Protein AF-A0A3C1T3I3-F1 (afdb_monomer_lite)

Secondary structure (DSSP, 8-state):
---SEEEES-HHHHHHHHHHHHHTT-TTT-EEEEHHHHHHHHH--

Radius of gyration: 11.11 Å; chains: 1; bounding box: 23×32×20 Å

Structure (mmCIF, N/CA/C/O backbone):
data_AF-A0A3C1T3I3-F1
#
_entry.id   AF-A0A3C1T3I3-F1
#
loop_
_atom_site.group_PDB
_atom_site.id
_atom_site.type_symbol
_atom_site.label_atom_id
_atom_site.label_alt_id
_atom_site.label_comp_id
_atom_site.label_asym_id
_atom_site.label_entity_id
_atom_site.label_seq_id
_atom_site.pdbx_PDB_ins_code
_atom_site.Cartn_x
_atom_site.Cartn_y
_atom_site.Cartn_z
_atom_site.occupancy
_atom_site.B_iso_or_equiv
_atom_site.auth_seq_id
_atom_site.auth_comp_id
_atom_site.auth_asym_id
_atom_site.auth_atom_id
_atom_site.pdbx_PDB_model_num
ATOM 1 N N . THR A 1 1 ? -15.898 6.058 -2.825 1.00 87.19 1 THR A N 1
ATOM 2 C CA . THR A 1 1 ? -15.477 4.744 -3.357 1.00 87.19 1 THR A CA 1
ATOM 3 C C . THR A 1 1 ? -15.454 3.672 -2.278 1.00 87.19 1 THR A C 1
ATOM 5 O O . THR A 1 1 ? -15.746 2.540 -2.616 1.00 87.19 1 THR A O 1
ATOM 8 N N . GLY A 1 2 ? -15.163 3.993 -1.005 1.00 92.06 2 GLY A N 1
ATOM 9 C CA . GLY A 1 2 ? -15.232 3.020 0.102 1.00 92.06 2 GLY A CA 1
ATOM 10 C C . GLY A 1 2 ? -14.070 2.020 0.146 1.00 92.06 2 GLY A C 1
ATOM 11 O O . GLY A 1 2 ? -14.157 1.028 0.858 1.00 92.06 2 GL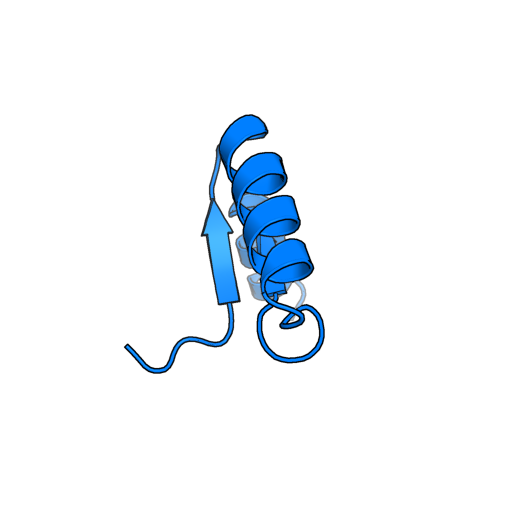Y A O 1
ATOM 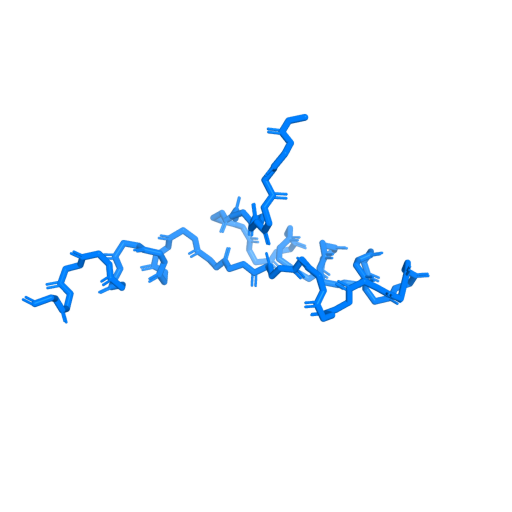12 N N . ALA A 1 3 ? -13.005 2.262 -0.623 1.00 94.75 3 ALA A N 1
ATOM 13 C CA . ALA A 1 3 ? -11.824 1.407 -0.657 1.00 94.75 3 ALA A CA 1
ATOM 14 C C . ALA A 1 3 ? -10.891 1.699 0.529 1.00 94.75 3 ALA A C 1
ATOM 16 O O . ALA A 1 3 ? -10.640 2.863 0.837 1.00 94.75 3 ALA A O 1
ATOM 17 N 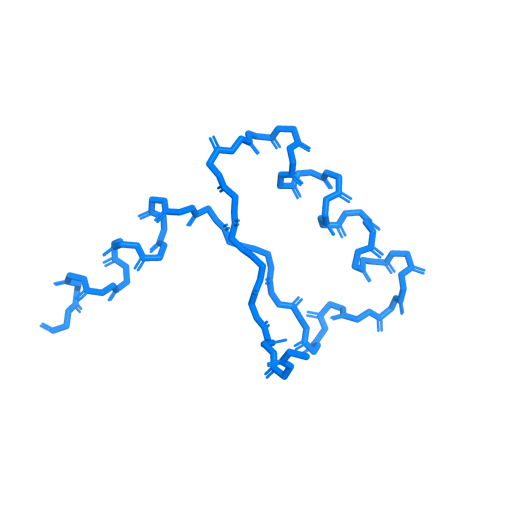N . SER A 1 4 ? -10.351 0.644 1.137 1.00 95.44 4 SER A N 1
ATOM 18 C CA . SER A 1 4 ? -9.329 0.690 2.196 1.00 95.44 4 SER A CA 1
ATOM 19 C C . SER A 1 4 ? -7.905 0.458 1.676 1.00 95.44 4 SER A C 1
ATOM 21 O O . SER A 1 4 ? -6.944 0.501 2.440 1.00 95.44 4 SER A O 1
ATOM 23 N N . VAL A 1 5 ? -7.754 0.203 0.374 1.00 96.38 5 VAL A N 1
ATOM 24 C CA . VAL A 1 5 ? -6.471 -0.116 -0.257 1.00 96.38 5 VAL A CA 1
ATOM 25 C C . VAL A 1 5 ? -6.279 0.732 -1.507 1.00 96.38 5 VAL A C 1
ATOM 27 O O . VAL A 1 5 ? -7.192 0.887 -2.321 1.00 96.38 5 VAL A O 1
ATOM 30 N N . ILE A 1 6 ? -5.069 1.256 -1.662 1.00 96.81 6 ILE A N 1
ATOM 31 C CA . ILE A 1 6 ? -4.576 1.943 -2.850 1.00 96.81 6 ILE A CA 1
ATOM 32 C C . ILE A 1 6 ? -3.519 1.044 -3.482 1.00 96.81 6 ILE A C 1
ATOM 34 O O . ILE A 1 6 ? -2.541 0.691 -2.832 1.00 96.81 6 ILE A O 1
ATOM 38 N N . ALA A 1 7 ? -3.715 0.686 -4.747 1.00 96.81 7 ALA A N 1
ATOM 39 C CA . ALA A 1 7 ? -2.788 -0.152 -5.494 1.00 96.81 7 ALA A CA 1
ATOM 40 C C . ALA A 1 7 ? -2.146 0.637 -6.634 1.00 96.81 7 ALA A C 1
ATOM 42 O O . ALA A 1 7 ? -2.864 1.265 -7.416 1.00 96.81 7 ALA A O 1
ATOM 43 N N . ALA A 1 8 ? -0.823 0.573 -6.777 1.00 97.38 8 ALA A N 1
ATOM 44 C CA . ALA A 1 8 ? -0.138 1.112 -7.950 1.00 97.38 8 ALA A CA 1
ATOM 45 C C . ALA A 1 8 ? 0.958 0.163 -8.457 1.00 97.38 8 ALA A C 1
ATOM 47 O O . ALA A 1 8 ? 1.541 -0.596 -7.694 1.00 97.38 8 ALA A O 1
ATOM 48 N N . ALA A 1 9 ? 1.230 0.208 -9.764 1.00 96.94 9 ALA A N 1
ATOM 49 C CA . ALA A 1 9 ? 2.327 -0.526 -10.417 1.00 96.94 9 ALA A CA 1
ATOM 50 C C . ALA A 1 9 ? 3.506 0.398 -10.772 1.00 96.94 9 ALA A C 1
ATOM 52 O O . ALA A 1 9 ? 4.216 0.188 -11.754 1.00 96.94 9 ALA A O 1
ATOM 53 N N . CYS A 1 10 ? 3.673 1.487 -10.022 1.00 96.88 10 CYS A N 1
ATOM 54 C CA . CYS A 1 10 ? 4.729 2.464 -10.245 1.00 96.88 10 CYS A CA 1
ATOM 55 C C . CYS A 1 10 ? 5.419 2.767 -8.910 1.00 96.88 10 CYS A C 1
ATOM 57 O O . CYS A 1 10 ? 4.742 3.240 -7.991 1.00 96.88 10 CYS A O 1
ATOM 59 N N . PRO A 1 11 ? 6.752 2.583 -8.806 1.00 95.12 11 PRO A N 1
ATOM 60 C CA . PRO A 1 11 ? 7.493 2.846 -7.572 1.00 95.12 11 PRO A CA 1
ATOM 61 C C . PRO A 1 11 ? 7.293 4.270 -7.052 1.00 95.12 11 PRO A C 1
ATOM 63 O O . PRO A 1 11 ? 7.061 4.478 -5.865 1.00 95.12 11 PRO A O 1
ATOM 66 N N . PHE A 1 12 ? 7.301 5.253 -7.958 1.00 97.81 12 PHE A N 1
ATOM 67 C CA . PHE A 1 12 ? 7.099 6.652 -7.596 1.00 97.81 12 PHE A CA 1
ATOM 68 C C . PHE A 1 12 ? 5.690 6.911 -7.048 1.00 97.81 12 PHE A C 1
ATOM 70 O O . PHE A 1 12 ? 5.533 7.636 -6.069 1.00 97.81 12 PHE A O 1
ATOM 77 N N . CYS A 1 13 ? 4.663 6.289 -7.634 1.00 97.81 13 CYS A N 1
ATOM 78 C CA . CYS A 1 13 ? 3.298 6.408 -7.129 1.00 97.81 13 CYS A CA 1
ATOM 79 C C . CYS A 1 13 ? 3.166 5.800 -5.731 1.00 97.81 13 CYS A C 1
ATOM 81 O O . CYS A 1 13 ? 2.542 6.422 -4.881 1.00 97.81 13 CYS A O 1
ATOM 83 N N . ASN A 1 14 ? 3.785 4.647 -5.457 1.00 97.44 14 ASN A N 1
ATOM 84 C CA . ASN A 1 14 ? 3.753 4.051 -4.117 1.00 97.44 14 ASN A CA 1
ATOM 85 C C . ASN A 1 14 ? 4.382 4.979 -3.074 1.00 97.44 14 ASN A C 1
ATOM 87 O O . ASN A 1 14 ? 3.780 5.189 -2.022 1.00 97.44 14 ASN A O 1
ATOM 91 N N . THR A 1 15 ? 5.529 5.596 -3.376 1.00 97.69 15 THR A N 1
ATOM 92 C CA . THR A 1 15 ? 6.142 6.608 -2.500 1.00 97.69 15 THR A CA 1
ATOM 93 C C . THR A 1 15 ? 5.206 7.795 -2.281 1.00 97.69 15 THR A C 1
ATOM 95 O O . THR A 1 15 ? 4.845 8.077 -1.144 1.00 97.69 15 THR A O 1
ATOM 98 N N . MET A 1 16 ? 4.730 8.428 -3.358 1.00 98.19 16 MET A N 1
ATOM 99 C CA . MET A 1 16 ? 3.845 9.595 -3.269 1.00 98.19 16 MET A CA 1
ATOM 100 C C . MET A 1 16 ? 2.548 9.304 -2.506 1.00 98.19 16 MET A C 1
ATOM 102 O O . MET A 1 16 ? 2.099 10.128 -1.713 1.00 98.19 16 MET A O 1
ATOM 106 N N . MET A 1 17 ? 1.936 8.139 -2.726 1.00 98.06 17 MET A N 1
ATOM 107 C CA . MET A 1 17 ? 0.706 7.755 -2.035 1.00 98.06 17 MET A CA 1
ATOM 108 C C . MET A 1 17 ? 0.973 7.416 -0.571 1.00 98.06 17 MET A C 1
ATOM 110 O O . MET A 1 17 ? 0.188 7.815 0.283 1.00 98.06 17 MET A O 1
ATOM 114 N N . THR A 1 18 ? 2.086 6.750 -0.263 1.00 97.75 18 THR A N 1
ATOM 115 C CA . THR A 1 18 ? 2.494 6.489 1.124 1.00 97.75 18 THR A CA 1
ATOM 116 C C . THR A 1 18 ? 2.701 7.802 1.872 1.00 97.75 18 THR A C 1
ATOM 118 O O . THR A 1 18 ? 2.144 7.985 2.951 1.00 97.75 18 THR A O 1
ATOM 121 N N . ASP A 1 19 ? 3.431 8.746 1.2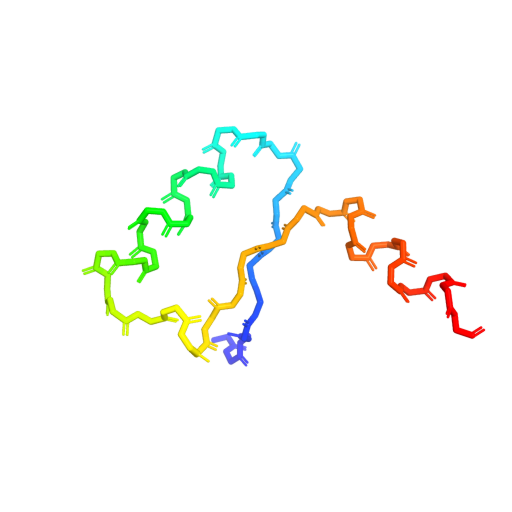79 1.00 98.06 19 ASP A N 1
ATOM 122 C CA . ASP A 1 19 ? 3.670 10.064 1.867 1.00 98.06 19 ASP A CA 1
ATOM 123 C C . ASP A 1 19 ? 2.364 10.854 2.029 1.00 98.06 19 ASP A C 1
ATOM 125 O O . ASP A 1 19 ? 2.139 11.475 3.066 1.00 98.06 19 ASP A O 1
ATOM 129 N N . GLY A 1 20 ? 1.458 10.787 1.049 1.00 97.94 20 GLY A N 1
ATOM 130 C CA . GLY A 1 20 ? 0.146 11.431 1.120 1.00 97.94 20 GLY A CA 1
ATOM 131 C C . GLY A 1 20 ? -0.760 10.855 2.215 1.00 97.94 20 GLY A C 1
ATOM 132 O O . GLY A 1 20 ? -1.430 11.615 2.922 1.00 97.94 20 GLY A O 1
ATOM 133 N N . VAL A 1 21 ? -0.764 9.530 2.390 1.00 97.88 21 VAL A N 1
ATOM 134 C CA . VAL A 1 21 ? -1.508 8.842 3.460 1.00 97.88 21 VAL A CA 1
ATOM 135 C C . VAL A 1 21 ? -0.937 9.212 4.829 1.00 97.88 21 VAL A C 1
ATOM 137 O O . VAL A 1 21 ? -1.708 9.585 5.715 1.00 97.88 21 VAL A O 1
ATOM 140 N N . LYS A 1 22 ? 0.394 9.214 4.974 1.00 97.62 22 LYS A N 1
ATOM 141 C CA . LYS A 1 22 ? 1.089 9.657 6.195 1.00 97.62 22 LYS A CA 1
ATOM 142 C C . LYS A 1 22 ? 0.792 11.108 6.543 1.00 97.62 22 LYS A C 1
ATOM 144 O O . LYS A 1 22 ? 0.388 11.418 7.655 1.00 97.62 22 LYS A O 1
ATOM 149 N N . ASN A 1 23 ? 0.907 12.010 5.571 1.00 98.25 23 ASN A N 1
ATOM 150 C CA . ASN A 1 23 ? 0.596 13.428 5.762 1.00 98.25 23 ASN A CA 1
ATOM 151 C C . ASN A 1 23 ? -0.877 13.662 6.151 1.00 98.25 23 ASN A C 1
ATOM 153 O O . ASN A 1 23 ? -1.214 14.680 6.751 1.00 98.25 23 ASN A O 1
ATOM 157 N N . SER A 1 24 ? -1.755 12.710 5.825 1.00 97.44 24 SER A N 1
ATOM 158 C CA . SER A 1 24 ? -3.167 12.728 6.209 1.00 97.44 24 SER A CA 1
ATOM 159 C C . SER A 1 24 ? -3.457 12.015 7.538 1.00 97.44 24 SER A C 1
ATOM 161 O O . SER A 1 24 ? -4.612 12.020 7.954 1.00 97.44 24 SER A O 1
ATOM 163 N N . ASN A 1 25 ? -2.453 11.431 8.208 1.00 97.69 25 ASN A N 1
ATOM 164 C CA . ASN A 1 25 ? -2.576 10.597 9.415 1.00 97.69 25 ASN A CA 1
ATOM 165 C C . ASN A 1 25 ? -3.560 9.427 9.239 1.00 97.69 25 ASN A C 1
ATOM 167 O O . ASN A 1 25 ? -4.412 9.183 10.093 1.00 97.69 25 ASN A O 1
ATOM 171 N N . LYS A 1 26 ? -3.504 8.757 8.083 1.00 97.25 26 LYS A N 1
ATOM 172 C CA . LYS A 1 26 ? -4.415 7.658 7.717 1.00 97.25 26 LYS A CA 1
ATOM 173 C C . LYS A 1 26 ? -3.714 6.320 7.520 1.00 97.25 26 LYS A C 1
ATOM 175 O O . LYS A 1 26 ? -4.297 5.427 6.908 1.00 97.25 26 LYS A O 1
ATOM 180 N N . GLU A 1 27 ? -2.489 6.155 8.015 1.00 96.19 27 GLU A N 1
ATOM 181 C CA . GLU A 1 27 ? -1.725 4.914 7.823 1.00 96.19 27 GLU A CA 1
ATOM 182 C C . GLU A 1 27 ? -2.426 3.676 8.401 1.00 96.19 27 GLU A C 1
ATOM 184 O O . GLU A 1 27 ? -2.214 2.570 7.909 1.00 96.19 27 GLU A O 1
ATOM 189 N N . GLU A 1 28 ? -3.273 3.855 9.419 1.00 96.19 28 GLU A N 1
ATOM 190 C CA . GLU A 1 28 ? -4.047 2.769 10.034 1.00 96.19 28 GLU A CA 1
ATOM 191 C C . GLU A 1 28 ? -5.341 2.436 9.270 1.00 96.19 28 GLU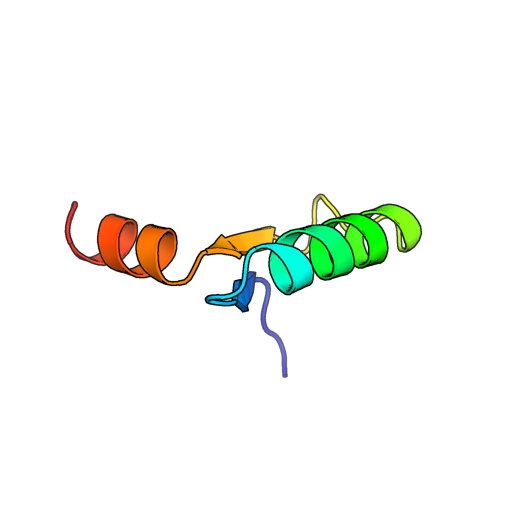 A C 1
ATOM 193 O O . GLU A 1 28 ? -5.859 1.326 9.383 1.00 96.19 28 GLU A O 1
ATOM 198 N N . GLU A 1 29 ? -5.866 3.376 8.477 1.00 96.25 29 GLU A N 1
ATOM 199 C CA . GLU A 1 29 ? -7.133 3.225 7.747 1.00 96.25 29 GLU A CA 1
ATOM 200 C C . GLU A 1 29 ? -6.931 2.774 6.296 1.00 96.25 29 GLU A C 1
ATOM 202 O O . GLU A 1 29 ? -7.785 2.084 5.731 1.00 96.25 29 GLU A O 1
ATOM 207 N N . VAL A 1 30 ? -5.834 3.209 5.668 1.00 96.88 30 VAL A N 1
ATOM 208 C CA . VAL A 1 30 ? -5.593 3.042 4.234 1.00 96.88 30 VAL A CA 1
ATOM 209 C C . VAL A 1 30 ? -4.215 2.447 3.989 1.00 96.88 30 VAL A C 1
ATOM 211 O O . VAL A 1 30 ? -3.195 3.053 4.311 1.00 96.88 30 VAL A O 1
ATOM 214 N N . GLN A 1 31 ? -4.182 1.287 3.336 1.00 96.69 31 GLN A N 1
ATOM 215 C CA . GLN A 1 31 ? -2.936 0.639 2.934 1.00 96.69 31 GLN A CA 1
ATOM 216 C C . GLN A 1 31 ? -2.565 0.983 1.492 1.00 96.69 31 GLN A C 1
ATOM 218 O O . GLN A 1 31 ? -3.417 0.997 0.603 1.00 96.69 31 GLN A O 1
ATOM 223 N N . VAL A 1 32 ? -1.278 1.223 1.254 1.00 97.38 32 VAL A N 1
ATOM 224 C CA . VAL A 1 32 ? -0.707 1.384 -0.087 1.00 97.38 32 VAL A CA 1
ATOM 225 C C . VAL A 1 32 ? 0.076 0.117 -0.412 1.00 97.38 32 VAL A C 1
ATOM 227 O O . VAL A 1 32 ? 0.988 -0.234 0.331 1.00 97.38 32 VAL A O 1
ATOM 230 N N . LEU A 1 33 ? -0.298 -0.576 -1.488 1.00 96.94 33 LEU A N 1
ATOM 231 C CA . LEU A 1 33 ? 0.301 -1.846 -1.909 1.00 96.94 33 LEU A CA 1
ATOM 232 C C . LEU A 1 33 ? 0.732 -1.787 -3.374 1.00 96.94 33 LEU A C 1
ATOM 234 O O . LEU A 1 33 ? 0.106 -1.108 -4.195 1.00 96.94 33 LEU A O 1
ATOM 238 N N . ASP A 1 34 ? 1.763 -2.550 -3.729 1.00 96.94 34 ASP A N 1
ATOM 239 C CA . ASP A 1 34 ? 2.068 -2.777 -5.137 1.00 96.94 34 ASP A CA 1
ATOM 240 C C . ASP A 1 34 ? 1.049 -3.745 -5.764 1.00 96.94 34 ASP A C 1
ATOM 242 O O . ASP A 1 34 ? 0.567 -4.689 -5.126 1.00 96.94 34 ASP A O 1
ATOM 246 N N . ILE A 1 35 ? 0.723 -3.549 -7.043 1.00 95.81 35 ILE A N 1
ATOM 247 C CA . ILE A 1 35 ? -0.161 -4.470 -7.775 1.00 95.81 35 ILE A CA 1
ATOM 248 C C . ILE A 1 35 ? 0.400 -5.903 -7.758 1.00 95.81 35 ILE A C 1
ATOM 250 O O . ILE A 1 35 ? -0.367 -6.857 -7.613 1.00 95.81 35 ILE A O 1
ATOM 254 N N . ALA A 1 36 ? 1.720 -6.078 -7.855 1.00 94.81 36 ALA A N 1
ATOM 255 C CA . ALA A 1 36 ? 2.353 -7.392 -7.783 1.00 94.81 36 ALA A CA 1
ATOM 256 C C . ALA A 1 36 ? 2.158 -8.059 -6.411 1.00 94.81 36 ALA A C 1
ATOM 258 O O . ALA A 1 36 ? 1.931 -9.269 -6.346 1.00 94.81 36 ALA A O 1
ATOM 259 N N . GLU A 1 37 ? 2.189 -7.287 -5.321 1.00 93.75 37 GLU A N 1
ATOM 260 C CA . GLU A 1 37 ? 1.934 -7.794 -3.968 1.00 93.75 37 GLU A CA 1
ATOM 261 C C . GLU A 1 37 ? 0.485 -8.261 -3.816 1.00 93.75 37 GLU A C 1
ATOM 263 O O . GLU A 1 37 ? 0.248 -9.357 -3.308 1.00 93.75 37 GLU A O 1
ATOM 268 N N . LEU A 1 38 ? -0.480 -7.492 -4.329 1.00 93.38 38 LEU A N 1
ATOM 269 C CA . LEU A 1 38 ? -1.897 -7.873 -4.316 1.00 93.38 38 LEU A CA 1
ATOM 270 C C . LEU A 1 38 ? -2.164 -9.178 -5.071 1.00 93.38 38 LEU A C 1
ATOM 272 O O . LEU A 1 38 ? -2.904 -10.045 -4.594 1.00 93.38 38 LEU A O 1
ATOM 276 N N . VAL A 1 39 ? -1.544 -9.346 -6.240 1.00 94.38 39 VAL A N 1
ATOM 277 C CA . VAL A 1 39 ? -1.647 -10.595 -7.005 1.00 94.38 39 VAL A CA 1
ATOM 278 C C . VAL A 1 39 ? -0.998 -11.746 -6.235 1.00 94.38 39 VAL A C 1
ATOM 280 O O . VAL A 1 39 ? -1.589 -12.819 -6.134 1.00 94.38 39 VAL A O 1
ATOM 283 N N . ALA A 1 40 ? 0.169 -11.531 -5.622 1.00 95.44 40 ALA A N 1
ATOM 284 C CA . ALA A 1 40 ? 0.834 -12.552 -4.817 1.00 95.44 40 ALA A CA 1
ATOM 285 C C . ALA A 1 40 ? -0.010 -12.992 -3.606 1.00 95.44 40 ALA A C 1
ATOM 287 O O . ALA A 1 40 ? -0.072 -14.188 -3.322 1.00 95.44 40 ALA A O 1
ATOM 288 N N . MET A 1 41 ? -0.691 -12.064 -2.924 1.00 93.75 41 MET A N 1
ATOM 289 C CA . MET A 1 41 ? -1.637 -12.381 -1.843 1.00 93.75 41 MET A CA 1
ATOM 290 C C . MET A 1 41 ? -2.824 -13.208 -2.348 1.00 93.75 41 MET A C 1
ATOM 292 O O . MET A 1 41 ? -3.252 -14.134 -1.670 1.00 93.75 41 MET A O 1
ATOM 296 N N . SER A 1 42 ? -3.311 -12.919 -3.556 1.00 93.50 42 SER A N 1
ATOM 297 C CA . SER A 1 42 ? -4.446 -13.632 -4.159 1.00 93.50 42 SER A CA 1
ATOM 298 C C . SER A 1 42 ? -4.108 -15.069 -4.583 1.00 93.50 42 SER A C 1
ATOM 300 O O . SER A 1 42 ? -5.003 -15.902 -4.684 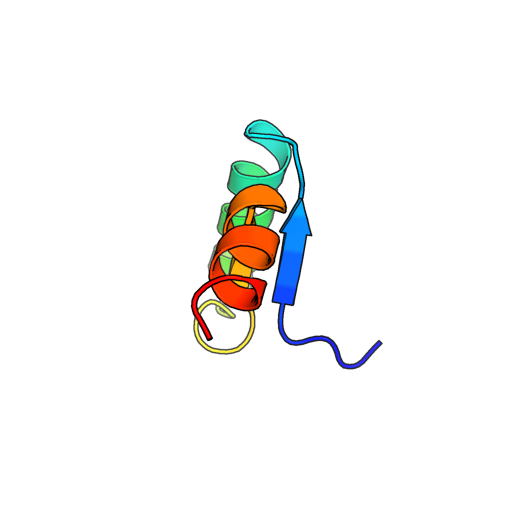1.00 93.50 42 SER A O 1
ATOM 302 N N . ILE A 1 43 ? -2.830 -15.364 -4.850 1.00 94.19 43 ILE A N 1
ATOM 303 C CA . ILE A 1 43 ? -2.362 -16.689 -5.297 1.00 94.19 43 ILE A CA 1
ATOM 304 C C . ILE A 1 43 ? -1.934 -17.579 -4.119 1.00 94.19 43 ILE A C 1
ATOM 306 O O . ILE A 1 43 ? -1.996 -18.800 -4.225 1.00 94.19 43 ILE A O 1
ATOM 310 N N . LYS A 1 44 ? -1.501 -17.003 -2.991 1.00 76.81 44 LYS A N 1
ATOM 311 C CA . LYS A 1 44 ? -1.004 -17.746 -1.813 1.00 76.81 44 LYS A CA 1
ATOM 312 C C . LYS A 1 44 ? -2.115 -18.283 -0.892 1.00 76.81 44 LYS A C 1
ATOM 314 O O . LYS A 1 44 ? -1.910 -18.357 0.318 1.00 76.81 44 LYS A O 1
ATOM 319 N N . ASN A 1 45 ? -3.267 -18.636 -1.457 1.00 52.56 45 ASN A N 1
ATOM 320 C CA . ASN A 1 45 ? -4.439 -19.094 -0.712 1.00 52.56 45 ASN A CA 1
ATOM 321 C C . ASN A 1 45 ? -4.474 -20.618 -0.558 1.00 52.56 45 ASN A C 1
ATOM 323 O O . ASN A 1 45 ? -4.350 -21.311 -1.592 1.00 52.56 45 ASN A O 1
#

Foldseek 3Di:
DPDQEAEDQDPVVLVVVVVVCVVVVNCVRHYYYYPVVVVVVVPVD

pLDDT: mean 94.77, std 7.26, range [52.56, 98.25]

Sequence (45 aa):
TGASVIAAACPFCNTMMTDGVKNSNKEEEVQVLDIAELVAMSIKN